Protein AF-A0A9X1DD99-F1 (afdb_monomer_lite)

Organism: NCBI:txid2782607

Secondary structure (DSSP, 8-state):
----------S-GGGHHHHHHHHHHHHHT-HHHHHHHHHHTTT-TT--

pLDDT: mean 92.55, std 13.25, range [42.69, 98.62]

Foldseek 3Di:
DDDPDPPDDDDDPVCVVVVVVVVVVVCVVCVVVVVVCVVCVVVPPVDD

Structure (mmCIF, N/CA/C/O backbone):
data_AF-A0A9X1DD99-F1
#
_entry.id   AF-A0A9X1DD99-F1
#
loop_
_atom_site.group_PDB
_atom_site.id
_atom_site.type_symbol
_atom_site.label_atom_id
_atom_site.label_alt_id
_atom_site.label_comp_id
_atom_site.label_asym_id
_atom_site.label_entity_id
_atom_site.label_seq_id
_atom_site.pdbx_PDB_ins_code
_atom_site.Cartn_x
_atom_site.Cartn_y
_atom_site.Cartn_z
_atom_site.occupancy
_atom_site.B_iso_or_equiv
_atom_site.auth_seq_id
_atom_site.auth_comp_id
_atom_site.auth_asym_id
_atom_site.auth_atom_id
_atom_site.pdbx_PDB_model_num
ATOM 1 N N . MET A 1 1 ? -8.238 -24.426 -11.991 1.00 42.69 1 MET A N 1
ATOM 2 C CA . MET A 1 1 ? -7.265 -23.410 -11.539 1.00 42.69 1 MET A CA 1
ATOM 3 C C . MET A 1 1 ? -7.643 -22.109 -12.220 1.00 42.69 1 MET A C 1
ATOM 5 O O . MET A 1 1 ? -7.749 -22.117 -13.437 1.00 42.69 1 MET A O 1
ATOM 9 N N . ALA A 1 2 ? -7.974 -21.062 -11.463 1.00 48.44 2 ALA A N 1
ATOM 10 C CA . ALA A 1 2 ? -8.343 -19.776 -12.046 1.00 48.44 2 ALA A CA 1
ATOM 11 C C . ALA A 1 2 ? -7.084 -19.109 -12.609 1.00 48.44 2 ALA A C 1
ATOM 13 O O . ALA A 1 2 ? -6.143 -18.835 -11.866 1.00 48.44 2 ALA A O 1
ATOM 14 N N . THR A 1 3 ? -7.049 -18.895 -13.919 1.00 54.44 3 THR A N 1
ATOM 15 C CA . THR A 1 3 ? -6.060 -18.033 -14.562 1.00 54.44 3 THR A CA 1
ATOM 16 C C . THR A 1 3 ? -6.307 -16.621 -14.033 1.00 54.44 3 THR A C 1
ATOM 18 O O . THR A 1 3 ? -7.388 -16.078 -14.252 1.00 54.44 3 THR A O 1
ATOM 21 N N . LEU A 1 4 ? -5.361 -16.052 -13.280 1.00 65.50 4 LEU A N 1
ATOM 22 C CA . LEU A 1 4 ? -5.419 -14.646 -12.881 1.00 65.50 4 LEU A CA 1
ATOM 23 C C . LEU A 1 4 ? -5.403 -13.826 -14.171 1.00 65.50 4 LEU A C 1
ATOM 25 O O . LEU A 1 4 ? -4.387 -13.776 -14.862 1.00 65.50 4 LEU A O 1
ATOM 29 N N . ALA A 1 5 ? -6.549 -13.260 -14.542 1.00 70.06 5 ALA A N 1
ATOM 30 C CA . ALA A 1 5 ? -6.583 -12.268 -15.597 1.00 70.06 5 ALA A CA 1
ATOM 31 C C . ALA A 1 5 ? -5.677 -11.115 -15.153 1.00 70.06 5 ALA A C 1
ATOM 33 O O . ALA A 1 5 ? -5.807 -10.606 -14.039 1.00 70.06 5 ALA A O 1
ATOM 34 N N . GLN A 1 6 ? -4.717 -10.772 -16.002 1.00 78.94 6 GLN A N 1
ATOM 35 C CA . GLN A 1 6 ? -3.765 -9.705 -15.757 1.00 78.94 6 GLN A CA 1
ATOM 36 C C . GLN A 1 6 ? -4.481 -8.352 -15.857 1.00 78.94 6 GLN A C 1
ATOM 38 O O . GLN A 1 6 ? -4.491 -7.729 -16.915 1.00 78.94 6 GLN A O 1
ATOM 43 N N . ASP A 1 7 ? -5.114 -7.916 -14.774 1.00 92.31 7 ASP A N 1
ATOM 44 C CA . ASP A 1 7 ? -5.869 -6.660 -14.729 1.00 92.31 7 ASP A CA 1
ATOM 45 C C . ASP A 1 7 ? -4.980 -5.485 -14.290 1.00 92.31 7 ASP A C 1
ATOM 47 O O . ASP A 1 7 ? -5.195 -4.848 -13.260 1.00 92.31 7 ASP A O 1
ATOM 51 N N . TYR A 1 8 ? -3.888 -5.261 -15.025 1.00 92.69 8 TYR A N 1
ATOM 52 C CA . TYR A 1 8 ? -3.000 -4.118 -14.822 1.00 92.69 8 TYR A CA 1
ATOM 53 C C . TYR A 1 8 ? -2.138 -3.831 -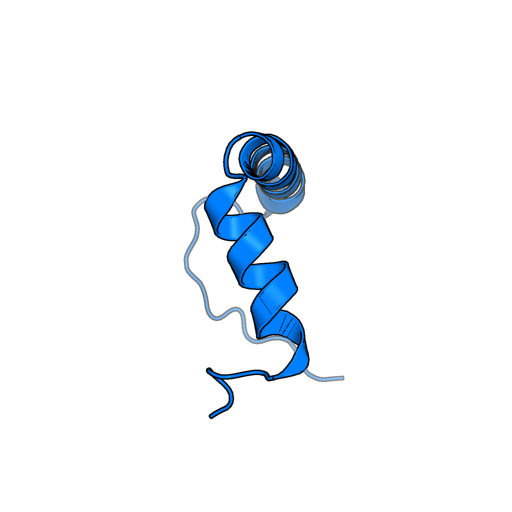16.054 1.00 92.69 8 TYR A C 1
ATOM 55 O O . TYR A 1 8 ? -1.791 -4.727 -16.822 1.00 92.69 8 TYR A O 1
ATOM 63 N N . ILE A 1 9 ? -1.730 -2.568 -16.202 1.00 95.44 9 ILE A N 1
ATOM 64 C CA . ILE A 1 9 ? -0.766 -2.110 -17.209 1.00 95.44 9 ILE A CA 1
ATOM 65 C C . ILE A 1 9 ? 0.383 -1.436 -16.459 1.00 95.44 9 ILE A C 1
ATOM 67 O O . ILE A 1 9 ? 0.230 -0.342 -15.922 1.00 95.44 9 ILE A O 1
ATOM 71 N N . VAL A 1 10 ? 1.529 -2.110 -16.389 1.00 94.81 10 VAL A N 1
ATOM 72 C CA . VAL A 1 10 ? 2.747 -1.622 -15.723 1.00 94.81 10 VAL A CA 1
ATOM 73 C C . VAL A 1 10 ? 3.936 -1.780 -16.658 1.00 94.81 10 VAL A C 1
ATOM 75 O O . VAL A 1 10 ? 3.893 -2.587 -17.584 1.00 94.81 10 VAL A O 1
ATOM 78 N N . GLN A 1 11 ? 5.000 -1.019 -16.412 1.00 97.25 11 GLN A N 1
ATOM 79 C CA . GLN A 1 11 ? 6.171 -1.018 -17.284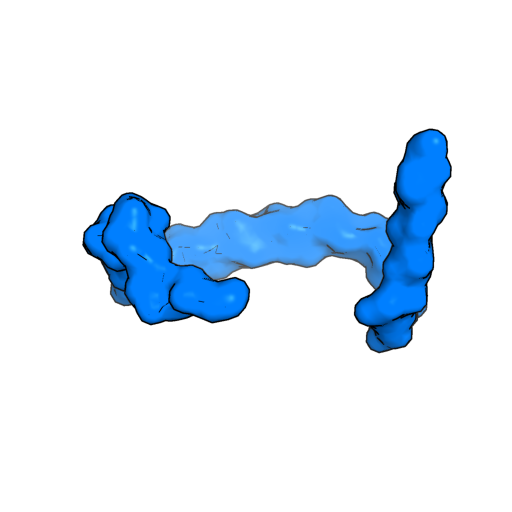 1.00 97.25 11 GLN A CA 1
ATOM 80 C C . GLN A 1 11 ? 6.908 -2.365 -17.289 1.00 97.25 11 GLN A C 1
ATOM 82 O O . GLN A 1 11 ? 7.200 -2.892 -18.357 1.00 97.25 11 GLN A O 1
ATOM 87 N N . ASP A 1 12 ? 7.203 -2.918 -16.110 1.00 96.44 12 ASP A N 1
ATOM 88 C CA . ASP A 1 12 ? 7.901 -4.196 -15.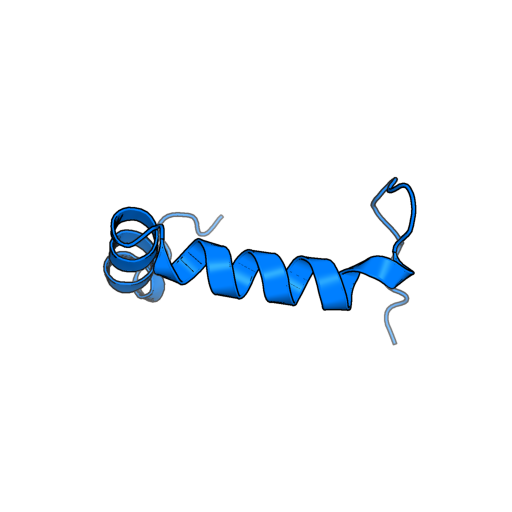969 1.00 96.44 12 ASP A CA 1
ATOM 89 C C . ASP A 1 12 ? 7.501 -4.882 -14.656 1.00 96.44 12 ASP A C 1
ATOM 91 O O . ASP A 1 12 ? 7.789 -4.395 -13.561 1.00 96.44 12 ASP A O 1
ATOM 95 N N . ILE A 1 13 ? 6.823 -6.026 -14.763 1.00 95.31 13 ILE A N 1
ATOM 96 C CA . ILE A 1 13 ? 6.385 -6.800 -13.598 1.00 95.31 13 ILE A CA 1
ATOM 97 C C . ILE A 1 13 ? 7.536 -7.544 -12.906 1.00 95.31 13 ILE A C 1
ATOM 99 O O . ILE A 1 13 ? 7.418 -7.896 -11.731 1.00 95.31 13 ILE A O 1
ATOM 103 N N . SER A 1 14 ? 8.664 -7.765 -13.587 1.00 96.69 14 SER A N 1
ATOM 104 C CA . SER A 1 14 ? 9.812 -8.474 -13.006 1.00 96.69 14 SER A CA 1
ATOM 105 C C . SER A 1 14 ? 10.419 -7.728 -11.808 1.00 96.69 14 SER A C 1
ATOM 107 O O . SER A 1 14 ? 11.009 -8.344 -10.919 1.00 96.69 14 SER A O 1
ATOM 109 N N . LEU A 1 15 ? 10.183 -6.415 -11.716 1.00 97.94 15 LEU A N 1
ATOM 110 C CA . LEU A 1 15 ? 10.643 -5.553 -10.627 1.00 97.94 15 LEU A CA 1
ATOM 111 C C . LEU A 1 15 ? 9.816 -5.678 -9.336 1.00 97.94 15 LEU A C 1
ATOM 113 O O . LEU A 1 15 ? 10.167 -5.056 -8.333 1.00 97.94 15 LEU A O 1
ATOM 117 N N . ALA A 1 16 ? 8.747 -6.482 -9.311 1.00 97.69 16 ALA A N 1
ATOM 118 C CA . ALA A 1 16 ? 7.846 -6.589 -8.158 1.00 97.69 16 ALA A CA 1
ATOM 119 C C . ALA A 1 16 ? 8.561 -6.978 -6.850 1.00 97.69 16 ALA A C 1
ATOM 121 O O . ALA A 1 16 ? 8.248 -6.433 -5.792 1.00 97.69 16 ALA A O 1
ATOM 122 N N . ALA A 1 17 ? 9.545 -7.882 -6.913 1.00 98.12 17 ALA A N 1
ATOM 123 C CA . ALA A 1 17 ? 10.308 -8.297 -5.733 1.00 98.12 17 ALA A CA 1
ATOM 124 C C . ALA A 1 17 ? 11.148 -7.147 -5.154 1.00 98.12 17 ALA A C 1
ATOM 126 O O . ALA A 1 17 ? 11.190 -6.952 -3.940 1.00 98.12 17 ALA A O 1
ATOM 127 N N . PHE A 1 18 ? 11.780 -6.357 -6.025 1.00 98.38 18 PHE A N 1
ATOM 128 C CA . PHE A 1 18 ? 12.532 -5.176 -5.614 1.00 98.38 18 PHE A CA 1
ATOM 129 C C . PHE A 1 18 ? 11.600 -4.104 -5.039 1.00 98.38 18 PHE A C 1
ATOM 131 O O . PHE A 1 18 ? 11.818 -3.641 -3.922 1.00 98.38 18 PHE A O 1
ATOM 138 N N . GLY A 1 19 ? 10.506 -3.789 -5.739 1.00 98.31 19 GLY A N 1
ATOM 139 C CA . GLY A 1 19 ? 9.509 -2.831 -5.262 1.00 98.3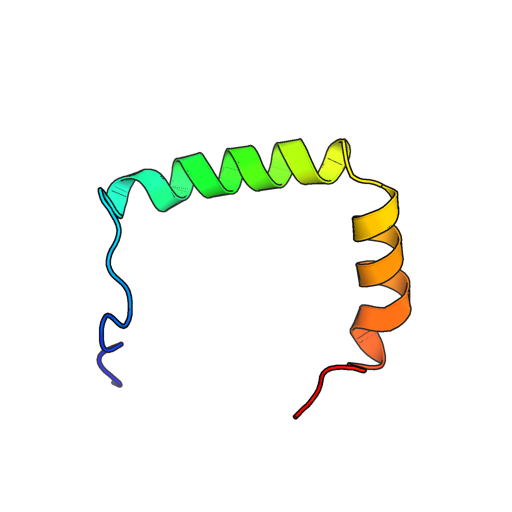1 19 GLY A CA 1
ATOM 140 C C . GLY A 1 19 ? 8.916 -3.217 -3.904 1.00 98.31 19 GLY A C 1
ATOM 141 O O . GLY A 1 19 ? 8.717 -2.355 -3.054 1.00 98.31 19 GLY A O 1
ATOM 142 N N . ARG A 1 20 ? 8.700 -4.514 -3.644 1.00 98.44 20 ARG A N 1
ATOM 143 C CA . ARG A 1 20 ? 8.244 -4.989 -2.332 1.00 98.44 20 ARG A CA 1
ATOM 144 C C . ARG A 1 20 ? 9.250 -4.689 -1.219 1.00 98.44 20 ARG A C 1
ATOM 146 O O . ARG A 1 20 ? 8.838 -4.250 -0.150 1.00 98.44 20 ARG A O 1
ATOM 153 N N . LYS A 1 21 ? 10.544 -4.885 -1.477 1.00 98.44 21 LYS A N 1
ATOM 154 C CA . LYS A 1 21 ? 11.600 -4.582 -0.505 1.00 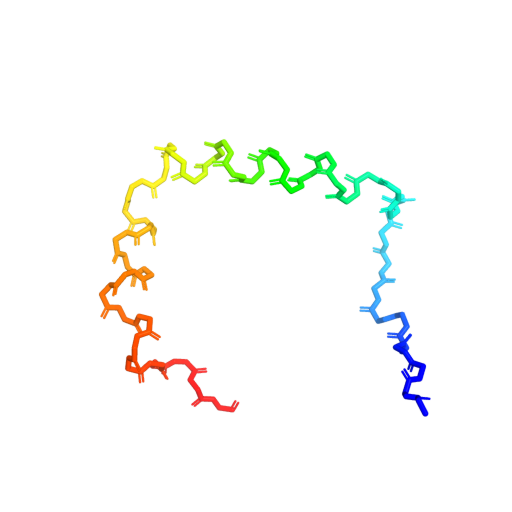98.44 21 LYS A CA 1
ATOM 155 C C . LYS A 1 21 ? 11.652 -3.089 -0.171 1.00 98.44 21 LYS A C 1
ATOM 157 O O . LYS A 1 21 ? 11.801 -2.730 0.991 1.00 98.44 21 LYS A O 1
ATOM 162 N N . GLU A 1 22 ? 11.475 -2.228 -1.170 1.00 98.62 22 GLU A N 1
ATOM 163 C CA . GLU A 1 22 ? 11.397 -0.777 -0.959 1.00 98.62 22 GLU A CA 1
ATOM 164 C C . GLU A 1 22 ? 10.163 -0.387 -0.131 1.00 98.62 22 GLU A C 1
ATOM 166 O O . GLU A 1 22 ? 10.269 0.437 0.774 1.00 98.62 22 GLU A O 1
ATOM 171 N N . ILE A 1 23 ? 9.004 -1.018 -0.371 1.00 98.38 23 ILE A N 1
ATOM 172 C CA . ILE A 1 23 ? 7.799 -0.799 0.448 1.00 98.38 23 ILE A CA 1
ATOM 173 C C . ILE A 1 23 ? 8.054 -1.189 1.910 1.00 98.38 23 ILE A C 1
ATOM 175 O O . ILE A 1 23 ? 7.664 -0.445 2.803 1.00 98.38 23 ILE A O 1
ATOM 179 N N . GLU A 1 24 ? 8.727 -2.312 2.165 1.00 98.25 24 GLU A N 1
ATOM 180 C CA . GLU A 1 24 ? 9.055 -2.763 3.528 1.00 98.25 24 GLU A CA 1
ATOM 181 C C . GLU A 1 24 ? 9.983 -1.787 4.260 1.00 98.25 24 GLU A C 1
ATOM 183 O O . GLU A 1 24 ? 9.779 -1.516 5.442 1.00 98.25 24 GLU A O 1
ATOM 188 N N . ILE A 1 25 ? 10.964 -1.211 3.560 1.00 98.25 25 ILE A N 1
ATOM 189 C CA . ILE A 1 25 ? 11.805 -0.140 4.113 1.00 98.25 25 ILE A CA 1
ATOM 190 C C . ILE A 1 25 ? 10.952 1.104 4.385 1.00 98.25 25 ILE A C 1
ATOM 192 O O . ILE A 1 25 ? 11.034 1.699 5.453 1.00 98.25 25 ILE A O 1
ATOM 196 N N . ALA A 1 26 ? 10.083 1.487 3.452 1.00 98.44 26 ALA A N 1
ATOM 197 C CA . ALA A 1 26 ? 9.244 2.666 3.618 1.00 98.44 26 ALA A CA 1
ATOM 198 C C . ALA A 1 26 ? 8.263 2.523 4.802 1.00 98.44 26 ALA A C 1
ATOM 200 O O . ALA A 1 26 ? 7.953 3.508 5.470 1.00 98.44 26 ALA A O 1
ATOM 201 N N . GLU A 1 27 ? 7.788 1.311 5.106 1.00 98.50 27 GLU A N 1
ATOM 202 C CA . GLU A 1 27 ? 6.928 1.051 6.268 1.00 98.50 27 GLU A CA 1
ATOM 203 C C . GLU A 1 27 ? 7.607 1.407 7.601 1.00 98.50 27 GLU A C 1
ATOM 205 O O . GLU A 1 27 ? 6.916 1.887 8.506 1.00 98.50 27 GLU A O 1
ATOM 210 N N . THR A 1 28 ? 8.937 1.266 7.721 1.00 97.56 28 THR A N 1
ATOM 211 C CA . THR A 1 28 ? 9.665 1.669 8.941 1.00 97.56 28 THR A CA 1
ATOM 212 C C . THR A 1 28 ? 9.684 3.184 9.137 1.00 97.56 28 THR A C 1
ATOM 214 O O . THR A 1 28 ? 9.696 3.654 10.272 1.00 97.56 28 THR A O 1
ATOM 217 N N . GLU A 1 29 ? 9.606 3.945 8.043 1.00 98.00 29 GLU A N 1
ATOM 218 C CA . GLU A 1 29 ? 9.565 5.414 8.030 1.00 98.00 29 GLU A CA 1
ATOM 219 C C . GLU A 1 29 ? 8.132 5.980 8.105 1.00 98.00 29 GLU A C 1
ATOM 221 O O . GLU A 1 29 ? 7.932 7.195 8.148 1.00 98.00 29 GLU A O 1
ATOM 226 N N . MET A 1 30 ? 7.106 5.120 8.145 1.00 98.19 30 MET A N 1
ATOM 227 C CA . MET A 1 30 ? 5.690 5.513 8.170 1.00 98.19 30 MET A CA 1
ATOM 228 C C . MET A 1 30 ? 4.952 5.005 9.426 1.00 98.19 30 MET A C 1
ATOM 230 O O . MET A 1 30 ? 3.929 4.315 9.311 1.00 98.19 30 MET A O 1
ATOM 234 N N . PRO A 1 31 ? 5.390 5.374 10.648 1.00 97.88 31 PRO A N 1
ATOM 235 C CA . PRO A 1 31 ? 4.856 4.809 11.891 1.00 97.88 31 PRO A CA 1
ATOM 236 C C . PRO A 1 31 ? 3.357 5.076 12.086 1.00 97.88 31 PRO A C 1
ATOM 238 O O . PRO A 1 31 ? 2.638 4.213 12.584 1.00 97.88 31 PRO A O 1
ATOM 241 N N . GLY A 1 32 ? 2.854 6.235 11.644 1.00 98.44 32 GLY A N 1
ATOM 242 C CA . GLY A 1 32 ? 1.429 6.567 11.740 1.00 98.44 32 GLY A CA 1
ATOM 243 C C . GLY A 1 32 ? 0.539 5.640 10.907 1.00 98.44 32 GLY A C 1
ATOM 244 O O . GLY A 1 32 ? -0.481 5.160 11.394 1.00 98.44 32 GLY A O 1
ATOM 245 N N . LEU A 1 33 ? 0.942 5.317 9.671 1.00 98.19 33 LEU A N 1
ATOM 246 C CA . LEU A 1 33 ? 0.187 4.387 8.824 1.00 98.19 33 LEU A CA 1
ATOM 247 C C . LEU A 1 33 ? 0.221 2.965 9.388 1.00 98.19 33 LEU A C 1
ATOM 249 O O . LEU A 1 33 ? -0.786 2.257 9.329 1.00 98.19 33 LEU A O 1
ATOM 253 N N . MET A 1 34 ? 1.358 2.548 9.948 1.00 98.44 34 MET A N 1
ATOM 254 C CA . MET A 1 34 ? 1.478 1.226 10.563 1.00 98.44 34 MET A CA 1
ATOM 255 C C . MET A 1 34 ? 0.633 1.118 11.837 1.00 98.44 34 MET A C 1
ATOM 257 O O . MET A 1 34 ? -0.024 0.096 12.039 1.00 98.44 34 MET A O 1
ATOM 261 N N . ALA A 1 35 ? 0.553 2.185 12.638 1.00 98.56 35 ALA A N 1
ATOM 262 C CA . ALA A 1 35 ? -0.331 2.249 13.801 1.00 98.56 35 ALA A CA 1
ATOM 263 C C . ALA A 1 35 ? -1.810 2.101 13.407 1.00 98.56 35 ALA A C 1
ATOM 265 O O . ALA A 1 35 ? -2.509 1.263 13.974 1.00 98.56 35 ALA A O 1
ATOM 266 N N . LEU A 1 36 ? -2.266 2.819 12.372 1.00 98.25 36 LEU A N 1
ATOM 267 C CA . LEU A 1 36 ? -3.639 2.690 11.862 1.00 98.25 36 LEU A CA 1
ATOM 268 C C . LEU A 1 36 ? -3.950 1.262 11.385 1.00 98.25 36 LEU A C 1
ATOM 270 O O . LEU A 1 36 ? -5.027 0.730 11.662 1.00 98.25 36 LEU A O 1
ATOM 274 N N . ARG A 1 37 ? -3.004 0.619 10.684 1.00 98.06 37 ARG A N 1
ATOM 275 C CA . ARG A 1 37 ? -3.145 -0.785 10.259 1.00 98.06 37 ARG A CA 1
ATOM 276 C C . ARG A 1 37 ? -3.265 -1.730 11.456 1.00 98.06 37 ARG A C 1
ATOM 278 O O . ARG A 1 37 ? -4.072 -2.657 11.395 1.00 98.06 37 ARG A O 1
ATOM 285 N N . ALA A 1 38 ? -2.490 -1.509 12.517 1.00 97.94 38 ALA A N 1
ATOM 286 C CA . ALA A 1 38 ? -2.542 -2.323 13.730 1.00 97.94 38 ALA A CA 1
ATOM 287 C C . ALA A 1 38 ? -3.864 -2.140 14.495 1.00 97.94 38 ALA A C 1
ATOM 289 O O . ALA A 1 38 ? -4.487 -3.129 14.877 1.00 97.94 38 ALA A 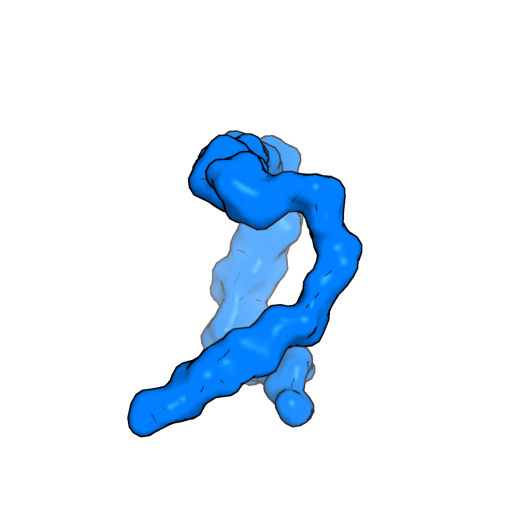O 1
ATOM 290 N N . GLU A 1 39 ? -4.321 -0.897 14.663 1.00 98.31 39 GLU A N 1
ATOM 291 C CA . GLU A 1 39 ? -5.539 -0.558 15.412 1.00 98.31 39 GLU A CA 1
ATOM 292 C C . GLU A 1 39 ? -6.812 -1.073 14.723 1.00 98.31 39 GLU A C 1
ATOM 294 O O . GLU A 1 39 ? -7.652 -1.726 15.343 1.00 98.31 39 GLU A O 1
ATOM 299 N N . PHE A 1 40 ? -6.944 -0.837 13.415 1.00 98.25 40 PHE A N 1
ATOM 300 C CA . PHE A 1 40 ? -8.182 -1.121 12.680 1.00 98.25 40 PHE A CA 1
ATOM 301 C C . PHE A 1 40 ? -8.121 -2.391 11.818 1.00 98.25 40 PHE A C 1
ATOM 303 O O . PHE A 1 40 ? -9.106 -2.779 11.181 1.00 98.25 40 PHE A O 1
ATOM 310 N N . GLY A 1 41 ? -6.980 -3.087 11.800 1.00 97.75 41 GLY A N 1
ATOM 311 C CA . GLY A 1 41 ? -6.777 -4.283 10.983 1.00 97.75 41 GLY A CA 1
ATOM 312 C C . GLY A 1 41 ? -7.735 -5.430 11.316 1.00 97.75 41 GLY A C 1
ATOM 313 O O . GLY A 1 41 ? -8.117 -6.177 10.409 1.00 97.75 41 GLY A O 1
ATOM 314 N N . ALA A 1 42 ? -8.146 -5.555 12.582 1.00 97.62 42 ALA A N 1
ATOM 315 C CA . ALA A 1 42 ? -9.063 -6.594 13.055 1.00 97.62 42 ALA A CA 1
ATOM 316 C C . ALA A 1 42 ? -10.539 -6.265 12.779 1.00 97.62 42 ALA A C 1
ATOM 318 O O . ALA A 1 42 ? -11.297 -7.151 12.388 1.00 97.62 42 ALA A O 1
ATOM 319 N N . SER A 1 43 ? -10.942 -4.999 12.936 1.00 98.00 43 SER A N 1
ATOM 320 C CA . SER A 1 43 ? -12.336 -4.572 12.749 1.00 98.00 43 SER A CA 1
ATOM 321 C C . SER A 1 43 ? -12.757 -4.516 11.281 1.00 98.00 43 SER A C 1
ATOM 323 O O . SER A 1 43 ? -13.952 -4.525 10.997 1.00 98.00 43 SER A O 1
ATOM 325 N N . LYS A 1 44 ? -11.789 -4.502 10.349 1.00 96.75 44 LYS A N 1
ATOM 326 C CA . LYS A 1 44 ? -12.022 -4.447 8.896 1.00 96.75 44 LYS A CA 1
ATOM 327 C C . LYS A 1 44 ? -13.030 -3.343 8.525 1.00 96.75 44 LYS A C 1
ATOM 329 O O . LYS A 1 44 ? -14.026 -3.633 7.865 1.00 96.75 44 LYS A O 1
ATOM 334 N N . PRO A 1 45 ? -12.779 -2.075 8.899 1.00 97.56 45 PRO A N 1
ATOM 335 C CA . PRO A 1 45 ? -13.751 -0.995 8.707 1.00 97.56 45 PRO A CA 1
ATOM 336 C C . PRO A 1 45 ? -14.040 -0.693 7.229 1.00 97.56 45 PRO A C 1
ATOM 338 O O . PRO A 1 45 ? -15.055 -0.089 6.915 1.00 97.56 45 PRO A O 1
ATOM 341 N N . LEU A 1 46 ? -13.162 -1.130 6.322 1.00 97.50 46 LEU A N 1
ATOM 342 C CA . LEU A 1 46 ? -13.301 -0.977 4.872 1.00 97.50 46 LEU A CA 1
ATOM 343 C C . LEU A 1 46 ? -13.843 -2.243 4.187 1.00 97.50 46 LEU A C 1
ATOM 345 O O . LEU A 1 46 ? -13.652 -2.421 2.987 1.00 97.50 46 LEU A O 1
ATOM 349 N N . LYS A 1 47 ? -14.455 -3.164 4.940 1.00 96.38 47 LYS A N 1
ATOM 350 C CA . LYS A 1 47 ? -15.069 -4.366 4.372 1.00 96.38 47 LYS A CA 1
ATOM 351 C C . LYS A 1 47 ? -16.357 -3.991 3.630 1.00 96.38 47 LYS A C 1
ATOM 353 O O . LYS A 1 47 ? -17.330 -3.587 4.262 1.00 96.38 47 LYS A O 1
ATOM 358 N N . GLY A 1 48 ? -16.349 -4.196 2.317 1.00 86.12 48 GLY A N 1
ATOM 359 C CA . GLY A 1 48 ? -17.464 -4.080 1.377 1.00 86.12 48 GLY A CA 1
ATOM 360 C C . GLY A 1 48 ? -17.253 -5.024 0.203 1.00 86.12 48 GLY A C 1
ATOM 361 O O . GLY A 1 48 ? -16.098 -5.480 0.035 1.00 86.12 48 GLY A O 1
#

Radius of gyration: 15.21 Å; chains: 1; bounding box: 30×30×33 Å

InterPro domains:
  IPR000043 Adenosylhomocysteinase-like [PF05221] (7-48)
  IPR000043 Adenosylhomocysteinase-like [PTHR23420] (5-48)
  IPR042172 Adenosylhomocysteinase-like superfamily [G3DSA:3.40.50.1480] (1-48)

Sequence (48 aa):
MATLAQDYIVQDISLAAFGRKEIEIAETEMPGLMALRAEFGASKPLKG